Protein AF-A0A7W0FWS5-F1 (afdb_monomer_lite)

pLDDT: mean 88.61, std 10.92, range [36.41, 97.31]

Structure (mmCIF, N/CA/C/O backbone):
data_AF-A0A7W0FWS5-F1
#
_entry.id   AF-A0A7W0FWS5-F1
#
loop_
_atom_site.group_PDB
_atom_site.id
_atom_site.type_symbol
_atom_site.label_atom_id
_atom_site.label_alt_id
_atom_site.label_comp_id
_atom_site.label_asym_id
_atom_site.label_entity_id
_atom_site.label_seq_id
_atom_site.pdbx_PDB_ins_code
_atom_site.Cartn_x
_atom_site.Cartn_y
_atom_site.Cartn_z
_atom_site.occupancy
_atom_site.B_iso_or_equiv
_atom_site.auth_seq_id
_atom_site.auth_comp_id
_atom_site.auth_asym_id
_atom_site.auth_atom_id
_atom_site.pdbx_PDB_model_num
ATOM 1 N N . MET A 1 1 ? -17.182 24.537 13.113 1.00 39.44 1 MET A N 1
ATOM 2 C CA . MET A 1 1 ? -18.356 23.720 13.500 1.00 39.44 1 MET A CA 1
ATOM 3 C C . MET A 1 1 ? -19.306 23.384 12.331 1.00 39.44 1 MET A C 1
ATOM 5 O O . MET A 1 1 ? -20.290 22.708 12.570 1.00 39.44 1 MET A O 1
ATOM 9 N N . PHE A 1 2 ? -19.010 23.750 11.068 1.00 36.41 2 PHE A N 1
ATOM 10 C CA . PHE A 1 2 ? -19.892 23.496 9.904 1.00 36.41 2 PHE A CA 1
ATOM 11 C C . PHE A 1 2 ? -19.465 22.334 8.977 1.00 36.41 2 PHE A C 1
ATOM 13 O O . PHE A 1 2 ? -20.174 22.027 8.029 1.00 36.41 2 PHE A O 1
ATOM 20 N N . ILE A 1 3 ? -18.330 21.668 9.233 1.00 46.28 3 ILE A N 1
ATOM 21 C CA . ILE A 1 3 ? -17.793 20.617 8.340 1.00 46.28 3 ILE A CA 1
ATOM 22 C C . ILE A 1 3 ? -18.363 19.219 8.669 1.00 46.28 3 ILE A C 1
ATOM 24 O O . ILE A 1 3 ? -18.458 18.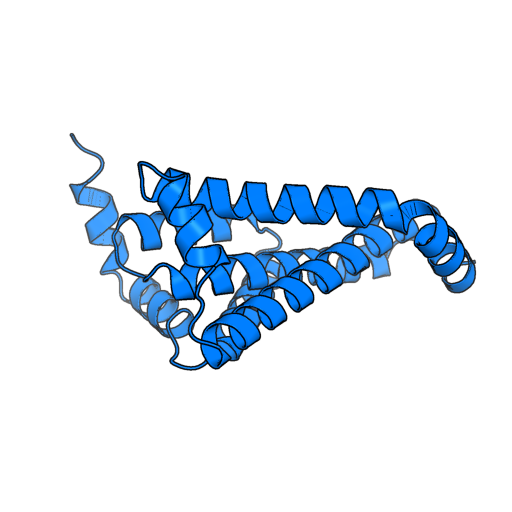373 7.786 1.00 46.28 3 ILE A O 1
ATOM 28 N N . ASN A 1 4 ? -18.832 18.984 9.902 1.00 48.34 4 ASN A N 1
ATOM 29 C CA . ASN A 1 4 ? -19.299 17.655 10.327 1.00 48.34 4 ASN A CA 1
ATOM 30 C C . ASN A 1 4 ? -20.710 17.277 9.844 1.00 48.34 4 ASN A C 1
ATOM 32 O O . ASN A 1 4 ? -21.002 16.090 9.762 1.00 48.34 4 ASN A O 1
ATOM 36 N N . SER A 1 5 ? -21.594 18.230 9.521 1.00 48.53 5 SER A N 1
ATOM 37 C CA . SER A 1 5 ? -22.962 17.890 9.090 1.00 48.53 5 SER A CA 1
ATOM 38 C C . SER A 1 5 ? -23.068 17.556 7.600 1.00 48.53 5 SER A C 1
ATOM 40 O O . SER A 1 5 ? -23.954 16.800 7.217 1.00 48.53 5 SER A O 1
ATOM 42 N N . GLN A 1 6 ? -22.164 18.077 6.761 1.00 48.19 6 GLN A N 1
ATOM 43 C CA . GLN A 1 6 ? -22.193 17.818 5.318 1.00 48.19 6 GLN A CA 1
ATOM 44 C C . GLN A 1 6 ? -21.380 16.583 4.901 1.00 48.19 6 GLN A C 1
ATOM 46 O O . GLN A 1 6 ? -21.781 15.908 3.959 1.00 48.19 6 GLN A O 1
ATOM 51 N N . SER A 1 7 ? -20.291 16.225 5.599 1.00 54.09 7 SER A N 1
ATOM 52 C CA . SER A 1 7 ? -19.500 15.037 5.222 1.00 54.09 7 SER A CA 1
ATOM 53 C C . SER A 1 7 ? -20.212 13.716 5.545 1.00 54.09 7 SER A C 1
ATOM 55 O O . SER A 1 7 ? -20.167 12.796 4.730 1.00 54.09 7 SER A O 1
ATOM 57 N N . GLY A 1 8 ? -20.955 13.660 6.658 1.00 60.44 8 GLY A N 1
ATOM 58 C CA . GLY A 1 8 ? -21.769 12.498 7.033 1.00 60.44 8 GLY A CA 1
ATOM 59 C C . GLY A 1 8 ? -22.943 12.238 6.084 1.00 60.44 8 GLY A C 1
ATOM 60 O O . GLY A 1 8 ? -23.326 11.091 5.868 1.00 60.44 8 GLY A O 1
ATOM 61 N N . ALA A 1 9 ? -23.495 13.283 5.460 1.00 66.62 9 ALA A N 1
ATOM 62 C CA . ALA A 1 9 ? -24.551 13.134 4.457 1.00 66.62 9 ALA A CA 1
ATOM 63 C C . ALA A 1 9 ? -24.039 12.437 3.182 1.00 66.62 9 ALA A C 1
ATOM 65 O O . ALA A 1 9 ? -24.759 11.640 2.587 1.00 66.62 9 ALA A O 1
ATOM 66 N N . VAL A 1 10 ? -22.779 12.681 2.805 1.00 73.56 10 VAL A N 1
ATOM 67 C CA . VAL A 1 10 ? -22.149 12.104 1.606 1.00 73.56 10 VAL A CA 1
ATOM 68 C C . VAL A 1 10 ? -21.907 10.600 1.759 1.00 73.56 10 VAL A C 1
ATOM 70 O O . VAL A 1 10 ? -22.098 9.858 0.801 1.00 73.56 10 VAL A O 1
ATOM 73 N N . VAL A 1 11 ? -21.555 10.120 2.958 1.00 77.50 11 VAL A N 1
ATOM 74 C CA . VAL A 1 11 ? -21.379 8.674 3.224 1.00 77.50 11 VAL A CA 1
ATOM 75 C C . VAL A 1 11 ? -22.671 7.881 3.024 1.00 77.50 11 VAL A C 1
ATOM 77 O O . VAL A 1 11 ? -22.627 6.701 2.685 1.00 77.50 11 VAL A O 1
ATOM 80 N N . ASN A 1 12 ? -23.822 8.532 3.181 1.00 80.62 12 ASN A N 1
ATOM 81 C CA . ASN A 1 12 ? -25.125 7.901 3.009 1.00 80.62 12 ASN A CA 1
ATOM 82 C C . ASN A 1 12 ? -25.617 7.878 1.554 1.00 80.62 12 ASN A C 1
ATOM 84 O O . ASN A 1 12 ? -26.685 7.327 1.293 1.00 80.62 12 ASN A O 1
ATOM 88 N N . LEU A 1 13 ? -24.868 8.451 0.606 1.00 86.00 13 LEU A N 1
ATOM 89 C CA . LEU A 1 13 ? -25.225 8.376 -0.808 1.00 86.00 13 LEU A CA 1
ATOM 90 C C . LEU A 1 13 ? -25.107 6.927 -1.319 1.00 86.00 13 LEU A C 1
ATOM 92 O O . LEU A 1 13 ? -24.121 6.255 -0.992 1.00 86.00 13 LEU A O 1
ATOM 96 N N . PRO A 1 14 ? -26.056 6.437 -2.142 1.00 87.31 14 PRO A N 1
ATOM 97 C CA . PRO A 1 14 ? -26.050 5.056 -2.635 1.00 87.31 14 PRO A CA 1
ATOM 98 C C . PRO A 1 14 ? -24.750 4.657 -3.344 1.00 87.31 14 PRO A C 1
ATOM 100 O O . PRO A 1 14 ? -24.264 3.534 -3.187 1.00 87.31 14 PRO A O 1
ATOM 103 N N . GLU A 1 15 ? -24.153 5.576 -4.101 1.00 87.12 15 GLU A N 1
ATOM 104 C CA . GLU A 1 15 ? -22.902 5.359 -4.829 1.00 87.12 15 GLU A CA 1
ATOM 105 C C . GLU A 1 15 ? -21.722 5.198 -3.866 1.00 87.12 15 GLU A C 1
ATOM 107 O O . GLU A 1 15 ? -20.871 4.326 -4.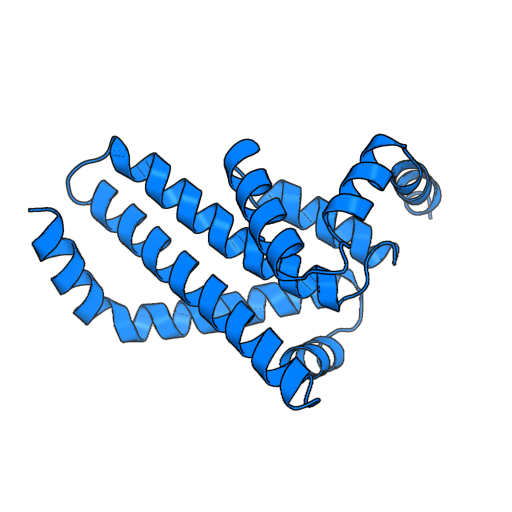053 1.00 87.12 15 GLU A O 1
ATOM 112 N N . VAL A 1 16 ? -21.694 6.004 -2.800 1.00 84.38 16 VAL A N 1
ATOM 113 C CA . VAL A 1 16 ? -20.645 5.950 -1.776 1.00 84.38 16 VAL A CA 1
ATOM 114 C C . VAL A 1 16 ? -20.779 4.681 -0.944 1.00 84.38 16 VAL A C 1
ATOM 116 O O . VAL A 1 16 ? -19.776 4.018 -0.694 1.00 84.38 16 VAL A O 1
ATOM 119 N N . GLN A 1 17 ? -21.999 4.273 -0.590 1.00 87.50 17 GLN A N 1
ATOM 120 C CA . GLN A 1 17 ? -22.227 2.991 0.078 1.00 87.50 17 GLN A CA 1
ATOM 121 C C . GLN A 1 17 ? -21.829 1.805 -0.801 1.00 87.50 17 GLN A C 1
ATOM 123 O O . GLN A 1 17 ? -21.175 0.882 -0.319 1.00 87.50 17 GLN A O 1
ATOM 128 N N . SER A 1 18 ? -22.151 1.845 -2.096 1.00 88.12 18 SER A N 1
ATOM 129 C CA . SER A 1 18 ? -21.723 0.818 -3.056 1.00 88.12 18 SER A CA 1
ATOM 130 C C . SER A 1 18 ? -20.202 0.714 -3.115 1.00 88.12 18 SER A C 1
ATOM 132 O O . SER A 1 18 ? -19.645 -0.382 -3.052 1.00 88.12 18 SER A O 1
ATOM 134 N N . PHE A 1 19 ? -19.523 1.858 -3.151 1.00 87.00 19 PHE A N 1
ATOM 135 C CA . PHE A 1 19 ? -18.070 1.913 -3.109 1.00 87.00 19 PHE A CA 1
ATOM 136 C C . PHE A 1 19 ? -17.497 1.373 -1.788 1.00 87.00 19 PHE A C 1
ATOM 138 O O . PHE A 1 19 ? -16.563 0.573 -1.815 1.00 87.00 19 PHE A O 1
ATOM 145 N N . ILE A 1 20 ? -18.077 1.736 -0.638 1.00 87.94 20 ILE A N 1
ATOM 146 C CA . ILE A 1 20 ? -17.683 1.192 0.672 1.00 87.94 20 ILE A CA 1
ATOM 147 C C . ILE A 1 20 ? -17.828 -0.330 0.673 1.00 87.94 20 ILE A C 1
ATOM 149 O O . ILE A 1 20 ? -16.869 -1.012 1.019 1.00 87.94 20 ILE A O 1
ATOM 153 N N . MET A 1 21 ? -18.960 -0.872 0.213 1.00 87.88 21 MET A N 1
ATOM 154 C CA . MET A 1 21 ? -19.184 -2.321 0.144 1.00 87.88 21 MET A CA 1
ATOM 155 C C . MET A 1 21 ? -18.136 -3.037 -0.718 1.00 87.88 21 MET A C 1
ATOM 157 O O . MET A 1 21 ? -17.678 -4.118 -0.348 1.00 87.88 21 MET A O 1
ATOM 161 N N . MET A 1 22 ? -17.715 -2.430 -1.834 1.00 87.94 22 MET A N 1
ATOM 162 C CA . MET A 1 22 ? -16.627 -2.960 -2.668 1.00 87.94 22 MET A CA 1
ATOM 163 C C . MET A 1 22 ? -15.262 -2.921 -1.965 1.00 87.94 22 MET A C 1
ATOM 165 O O . MET A 1 22 ? -14.414 -3.773 -2.226 1.00 87.94 22 MET A O 1
ATOM 169 N N . LEU A 1 23 ? -15.029 -1.949 -1.079 1.00 86.88 23 LEU A N 1
ATOM 170 C CA . LEU A 1 23 ? -13.777 -1.817 -0.330 1.00 86.88 23 LEU A CA 1
ATOM 171 C C . LEU A 1 23 ? -13.747 -2.623 0.975 1.00 86.88 23 LEU A C 1
ATOM 173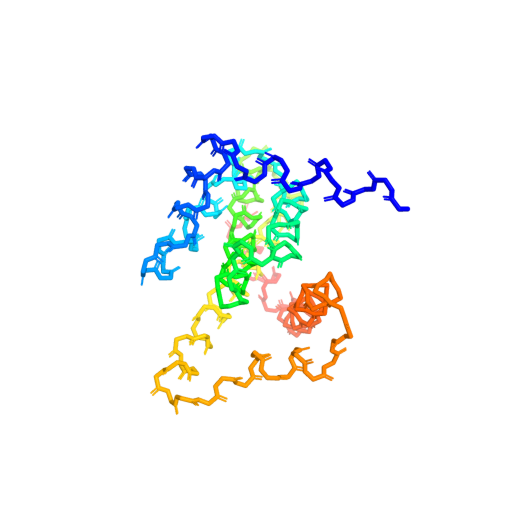 O O . LEU A 1 23 ? -12.667 -2.989 1.432 1.00 86.88 23 LEU A O 1
ATOM 177 N N . THR A 1 24 ? -14.894 -2.926 1.576 1.00 86.19 24 THR A N 1
ATOM 178 C CA . THR A 1 24 ? -14.999 -3.656 2.851 1.00 86.19 24 THR A CA 1
ATOM 179 C C . THR A 1 24 ? -15.458 -5.097 2.661 1.00 86.19 24 THR A C 1
ATOM 181 O O . THR A 1 24 ? -16.148 -5.659 3.512 1.00 86.19 24 THR A O 1
ATOM 184 N N . THR A 1 25 ? -15.125 -5.703 1.523 1.00 82.12 25 THR A N 1
ATOM 185 C CA . THR A 1 25 ? -15.421 -7.120 1.292 1.00 82.12 25 THR A CA 1
ATOM 186 C C . THR A 1 25 ? -14.679 -7.981 2.311 1.00 82.12 25 THR A C 1
ATOM 188 O O . THR A 1 25 ? -13.562 -7.655 2.703 1.00 82.12 25 THR A O 1
ATOM 191 N N . ALA A 1 26 ? -15.246 -9.127 2.693 1.00 77.69 26 ALA A N 1
ATOM 192 C CA . ALA A 1 26 ? -14.601 -10.047 3.636 1.00 77.69 26 ALA A CA 1
ATOM 193 C C . ALA A 1 26 ? -13.249 -10.609 3.140 1.00 77.69 26 ALA A C 1
ATOM 195 O O . ALA A 1 26 ? -12.550 -11.280 3.894 1.00 77.69 26 ALA A O 1
ATOM 196 N N . ASN A 1 27 ? -12.884 -10.363 1.877 1.00 89.81 27 ASN A N 1
ATOM 197 C CA . ASN A 1 27 ? -11.644 -10.813 1.269 1.00 89.81 27 ASN A CA 1
ATOM 198 C C . ASN A 1 27 ? -10.659 -9.635 1.096 1.00 89.81 27 ASN A C 1
ATOM 200 O O . ASN A 1 27 ? -10.829 -8.836 0.171 1.00 89.81 27 ASN A O 1
ATOM 204 N N . PRO A 1 28 ? -9.579 -9.558 1.898 1.00 91.44 28 PRO A N 1
ATOM 205 C CA . PRO A 1 28 ? -8.583 -8.493 1.778 1.00 91.44 28 PRO A CA 1
ATOM 206 C C . PRO A 1 28 ? -7.907 -8.429 0.400 1.00 91.44 28 PRO A C 1
ATOM 208 O O . PRO A 1 28 ? -7.559 -7.342 -0.056 1.00 91.44 28 PRO A O 1
ATOM 211 N N . LEU A 1 29 ? -7.753 -9.557 -0.313 1.00 94.81 29 LEU A N 1
ATOM 212 C CA . LEU A 1 29 ? -7.217 -9.530 -1.683 1.00 94.81 29 LEU A CA 1
ATOM 213 C C . LEU A 1 29 ? -8.144 -8.779 -2.633 1.00 94.81 29 LEU A C 1
ATOM 215 O O . LEU A 1 29 ? -7.674 -8.046 -3.501 1.00 94.81 29 LEU A O 1
ATOM 219 N N . LEU A 1 30 ? -9.456 -8.952 -2.474 1.00 93.62 30 LEU A N 1
ATOM 220 C CA . LEU A 1 30 ? -10.420 -8.284 -3.334 1.00 93.62 30 LEU A CA 1
ATOM 221 C C . LEU A 1 30 ? -10.377 -6.772 -3.107 1.00 93.62 30 LEU A C 1
ATOM 223 O O . LEU A 1 30 ? -10.302 -6.031 -4.083 1.00 93.62 30 LEU A O 1
ATOM 227 N N . THR A 1 31 ? -10.314 -6.313 -1.855 1.00 93.88 31 THR A N 1
ATOM 228 C CA . THR A 1 31 ? -10.101 -4.892 -1.533 1.00 93.88 31 THR A CA 1
ATOM 229 C C . THR A 1 31 ? -8.799 -4.362 -2.143 1.00 93.88 31 THR A C 1
ATOM 231 O O . THR A 1 31 ? -8.799 -3.312 -2.790 1.00 93.88 31 THR A O 1
ATOM 234 N N . PHE A 1 32 ? -7.700 -5.106 -1.987 1.00 96.50 32 PHE A N 1
ATOM 235 C CA . PHE A 1 32 ? -6.378 -4.748 -2.505 1.00 96.50 32 PHE A CA 1
ATOM 236 C C . PHE A 1 32 ? -6.381 -4.545 -4.028 1.00 96.50 32 PHE A C 1
ATOM 238 O O . PHE A 1 32 ? -5.964 -3.493 -4.519 1.00 96.50 32 PHE A O 1
ATOM 245 N N . PHE A 1 33 ? -6.897 -5.520 -4.784 1.00 96.06 33 PHE A N 1
ATOM 246 C CA . PHE A 1 33 ? -6.946 -5.439 -6.245 1.00 96.06 33 PHE A CA 1
ATOM 247 C C . PHE A 1 33 ? -7.992 -4.449 -6.754 1.00 96.06 33 PHE A C 1
ATOM 249 O O . PHE A 1 33 ? -7.735 -3.755 -7.738 1.00 96.06 33 PHE A O 1
ATOM 256 N N . THR A 1 34 ? -9.137 -4.335 -6.075 1.00 94.31 34 THR A N 1
ATOM 257 C CA . THR A 1 34 ? -10.173 -3.350 -6.415 1.00 94.31 34 THR A CA 1
ATOM 258 C C . THR A 1 34 ? -9.580 -1.954 -6.392 1.00 94.31 34 THR A C 1
ATOM 260 O O . THR A 1 34 ? -9.706 -1.202 -7.358 1.00 94.31 34 THR A O 1
ATOM 263 N N . LEU A 1 35 ? -8.860 -1.611 -5.328 1.00 94.44 35 LEU A N 1
ATOM 264 C CA . LEU A 1 35 ? -8.308 -0.275 -5.224 1.00 94.44 35 LEU A CA 1
ATOM 265 C C . LEU A 1 35 ? -7.128 -0.028 -6.166 1.00 94.44 35 LEU A C 1
ATOM 267 O O . LEU A 1 35 ? -7.017 1.071 -6.711 1.00 94.44 35 LEU A O 1
ATOM 271 N N . ALA A 1 36 ? -6.292 -1.038 -6.416 1.00 96.44 36 ALA A N 1
ATOM 272 C CA . ALA A 1 36 ? -5.267 -0.946 -7.451 1.00 96.44 36 ALA A CA 1
ATOM 273 C C . ALA A 1 36 ? -5.893 -0.619 -8.820 1.00 96.44 36 ALA A C 1
ATOM 275 O O . ALA A 1 36 ? -5.423 0.288 -9.513 1.00 96.44 36 ALA A O 1
ATOM 276 N N . ALA A 1 37 ? -6.998 -1.287 -9.170 1.00 95.62 37 ALA A N 1
ATOM 277 C CA . ALA A 1 37 ? -7.744 -1.021 -10.395 1.00 95.62 37 ALA A CA 1
ATOM 278 C C . ALA A 1 37 ? -8.337 0.396 -10.415 1.00 95.62 37 ALA A C 1
ATOM 280 O O . ALA A 1 37 ? -8.179 1.099 -11.410 1.00 95.62 37 ALA A O 1
ATOM 281 N N . PHE A 1 38 ? -8.942 0.864 -9.319 1.00 94.56 38 PHE A N 1
ATOM 282 C CA . PHE A 1 38 ? -9.449 2.239 -9.233 1.00 94.56 38 PHE A CA 1
ATOM 283 C C . PHE A 1 38 ? -8.351 3.282 -9.426 1.00 94.56 38 PHE A C 1
ATOM 285 O O . PHE A 1 38 ? -8.562 4.249 -10.153 1.00 94.56 38 PHE A O 1
ATOM 292 N N . VAL A 1 39 ? -7.173 3.090 -8.828 1.00 96.00 39 VAL A N 1
ATOM 293 C CA . VAL A 1 39 ? -6.047 4.013 -9.026 1.00 96.00 39 VAL A CA 1
ATOM 294 C C . VAL A 1 39 ? -5.636 4.057 -10.494 1.00 96.00 39 VAL A C 1
ATOM 296 O O . VAL A 1 39 ? -5.423 5.153 -11.007 1.00 96.00 39 VAL A O 1
ATOM 299 N N . VAL A 1 40 ? -5.569 2.908 -11.177 1.00 96.06 40 VAL A N 1
ATOM 300 C CA . VAL A 1 40 ? -5.302 2.843 -12.625 1.00 96.06 40 VAL A CA 1
ATOM 301 C C . VAL A 1 40 ? -6.401 3.545 -13.427 1.00 96.06 40 VAL A C 1
ATOM 303 O O . VAL A 1 40 ? -6.092 4.345 -14.296 1.00 96.06 40 VAL A O 1
ATOM 306 N N . LEU A 1 41 ? -7.678 3.321 -13.123 1.00 94.31 41 LEU A N 1
ATOM 307 C CA . LEU A 1 41 ? -8.790 3.940 -13.855 1.00 94.31 41 LEU A CA 1
ATOM 308 C C . LEU A 1 41 ? -8.847 5.461 -13.667 1.00 94.31 41 LEU A C 1
ATOM 310 O O . LEU A 1 41 ? -9.000 6.205 -14.632 1.00 94.31 41 LEU A O 1
ATOM 314 N N . VAL A 1 42 ? -8.689 5.926 -12.428 1.00 92.69 42 VAL A N 1
ATOM 315 C CA . VAL A 1 42 ? -8.668 7.354 -12.071 1.00 92.69 42 VAL A CA 1
ATOM 316 C C . VAL A 1 42 ? -7.354 8.012 -12.498 1.00 92.69 42 VAL A C 1
ATOM 318 O O . VAL A 1 42 ? -7.256 9.236 -12.553 1.00 92.69 42 VAL A O 1
ATOM 321 N N . GLN A 1 43 ? -6.327 7.214 -12.799 1.00 91.75 43 GLN A N 1
ATOM 322 C CA . GLN A 1 43 ? -4.987 7.682 -13.129 1.00 91.75 43 GLN A CA 1
ATOM 323 C C . GLN A 1 43 ? -4.416 8.620 -12.051 1.00 91.75 43 GLN A C 1
ATOM 325 O O . GLN A 1 43 ? -3.613 9.503 -12.351 1.00 91.75 43 GLN A O 1
ATOM 330 N N . SER A 1 44 ? -4.802 8.444 -10.784 1.00 90.81 44 SER A N 1
ATOM 331 C CA . SER A 1 44 ? -4.287 9.223 -9.655 1.00 90.81 44 SER A CA 1
ATOM 332 C C . SER A 1 44 ? -4.541 8.520 -8.323 1.00 90.81 44 SER A C 1
ATOM 334 O O . SER A 1 44 ? -5.637 8.033 -8.065 1.00 90.81 44 SER A O 1
ATOM 336 N N . ALA A 1 45 ? -3.532 8.501 -7.450 1.00 90.44 45 ALA A N 1
ATOM 337 C CA . ALA A 1 45 ? -3.652 7.958 -6.097 1.00 90.44 45 ALA A CA 1
ATOM 338 C C . ALA A 1 45 ? -4.187 8.976 -5.082 1.00 90.44 45 ALA A C 1
ATOM 340 O O . ALA A 1 45 ? -4.827 8.590 -4.110 1.00 90.44 45 ALA A O 1
ATOM 341 N N . ILE A 1 46 ? -3.945 10.273 -5.299 1.00 90.56 46 ILE A N 1
ATOM 342 C CA . ILE A 1 46 ? -4.276 11.325 -4.327 1.00 90.56 46 ILE A CA 1
ATOM 343 C C . ILE A 1 46 ? -5.789 11.397 -4.044 1.00 90.56 46 ILE A C 1
ATOM 345 O O . ILE A 1 46 ? -6.162 11.390 -2.871 1.00 90.56 46 ILE A O 1
ATOM 349 N N . PRO A 1 47 ? -6.685 11.402 -5.054 1.00 90.06 47 PRO A N 1
ATOM 350 C CA . PRO A 1 47 ? -8.124 11.378 -4.801 1.00 90.06 47 PRO A CA 1
ATOM 351 C C . PRO A 1 47 ? -8.556 10.136 -4.018 1.00 90.06 47 PRO A C 1
ATOM 353 O O . PRO A 1 47 ? -9.330 10.248 -3.072 1.00 90.06 47 PRO A O 1
ATOM 356 N N . MET A 1 48 ? -8.000 8.967 -4.357 1.00 90.38 48 MET A N 1
ATOM 357 C CA . MET A 1 48 ? -8.308 7.714 -3.663 1.00 90.38 48 MET A CA 1
ATOM 358 C C . MET A 1 48 ? -7.877 7.755 -2.195 1.00 90.38 48 MET A C 1
ATOM 360 O O . MET A 1 48 ? -8.632 7.321 -1.326 1.00 90.38 48 MET A O 1
ATOM 364 N N . LEU A 1 49 ? -6.709 8.339 -1.904 1.00 91.00 49 LEU A N 1
ATOM 365 C CA . LEU A 1 49 ? -6.243 8.565 -0.535 1.00 91.00 49 LEU A CA 1
ATOM 366 C C . LEU A 1 49 ? -7.186 9.491 0.235 1.00 91.00 49 LEU A C 1
ATOM 368 O O . LEU A 1 49 ? -7.564 9.165 1.356 1.00 91.00 49 LEU A O 1
ATOM 372 N N . PHE A 1 50 ? -7.608 10.614 -0.352 1.00 89.12 50 PHE A N 1
ATOM 373 C CA . PHE A 1 50 ? -8.533 11.530 0.320 1.00 89.12 50 PHE A CA 1
ATOM 374 C C . PHE A 1 50 ? -9.893 10.896 0.595 1.00 89.12 50 PHE A C 1
ATOM 376 O O . PHE A 1 50 ? -10.438 11.092 1.683 1.00 89.12 50 PHE A O 1
ATOM 383 N N . ILE A 1 51 ? -10.434 10.124 -0.349 1.00 88.12 51 ILE A N 1
ATOM 384 C CA . ILE A 1 51 ? -11.679 9.377 -0.137 1.00 88.12 51 ILE A CA 1
ATOM 385 C C . ILE A 1 51 ? -11.497 8.409 1.034 1.00 88.12 51 ILE A C 1
ATOM 387 O O . ILE A 1 51 ? -12.277 8.440 1.982 1.00 88.12 51 ILE A O 1
ATOM 391 N N . ALA A 1 52 ? -10.429 7.612 1.025 1.00 89.38 52 ALA A N 1
ATOM 392 C CA . ALA A 1 52 ? -10.168 6.630 2.067 1.00 89.38 52 ALA A CA 1
ATOM 393 C C . ALA A 1 52 ? -9.945 7.265 3.456 1.00 89.38 52 ALA A C 1
ATOM 395 O O . ALA A 1 52 ? -10.514 6.797 4.441 1.00 89.38 52 ALA A O 1
ATOM 396 N N . ILE A 1 53 ? -9.207 8.382 3.538 1.00 90.75 53 ILE A N 1
ATOM 397 C CA . ILE A 1 53 ? -9.035 9.167 4.774 1.00 90.75 53 ILE A CA 1
ATOM 398 C C . ILE A 1 53 ? -10.387 9.640 5.307 1.00 90.75 53 ILE A C 1
ATOM 400 O O . ILE A 1 53 ? -10.647 9.518 6.503 1.00 90.75 53 ILE A O 1
ATOM 404 N N . ASN A 1 54 ? -11.249 10.175 4.439 1.00 88.38 54 ASN A N 1
ATOM 405 C CA . ASN A 1 54 ? -12.565 10.661 4.846 1.00 88.38 54 ASN A CA 1
ATOM 406 C C . ASN A 1 54 ? -13.472 9.526 5.330 1.00 88.38 54 ASN A C 1
ATOM 408 O O . ASN A 1 54 ? -14.138 9.688 6.351 1.00 88.38 54 ASN A O 1
ATOM 412 N N . LEU A 1 55 ? -13.482 8.384 4.638 1.00 89.94 55 LEU A N 1
ATOM 413 C CA . LEU A 1 55 ? -14.252 7.208 5.049 1.00 89.94 55 LEU A CA 1
ATOM 414 C C . LEU A 1 55 ? -13.771 6.671 6.403 1.00 89.94 55 LEU A C 1
ATOM 416 O O . LEU A 1 55 ? -14.586 6.382 7.277 1.00 89.94 55 LEU A O 1
ATOM 420 N N . PHE A 1 56 ? -12.455 6.601 6.609 1.00 91.19 56 PHE A N 1
ATOM 421 C CA . PHE A 1 56 ? -11.875 6.170 7.878 1.00 91.19 56 PHE A CA 1
ATOM 422 C C . PHE A 1 56 ? -12.167 7.161 9.015 1.00 91.19 56 PHE A C 1
ATOM 424 O O . PHE A 1 56 ? -12.575 6.759 10.103 1.00 91.19 56 PHE A O 1
ATOM 431 N N . ALA A 1 57 ? -12.032 8.467 8.766 1.00 89.19 57 ALA A N 1
ATOM 432 C CA . ALA A 1 57 ? -12.318 9.508 9.756 1.00 89.19 57 ALA A CA 1
ATOM 433 C C . ALA A 1 57 ? -13.790 9.527 10.199 1.00 89.19 57 ALA A C 1
ATOM 435 O O . ALA A 1 57 ? -14.083 9.872 11.343 1.00 89.19 57 ALA A O 1
ATOM 436 N N . GLN A 1 58 ? -14.699 9.124 9.312 1.00 88.06 58 GLN A N 1
ATOM 437 C CA . GLN A 1 58 ? -16.125 8.964 9.599 1.00 88.06 58 GLN A CA 1
ATOM 438 C C . GLN A 1 58 ? -16.478 7.587 10.176 1.00 88.06 58 GLN A C 1
ATOM 440 O O . GLN A 1 58 ? -17.653 7.301 10.377 1.00 88.06 58 GLN A O 1
ATOM 445 N N . GLN A 1 59 ? -15.479 6.739 10.446 1.00 88.31 59 GLN A N 1
ATOM 446 C CA . GLN A 1 59 ? -15.651 5.372 10.950 1.00 88.31 59 GLN A CA 1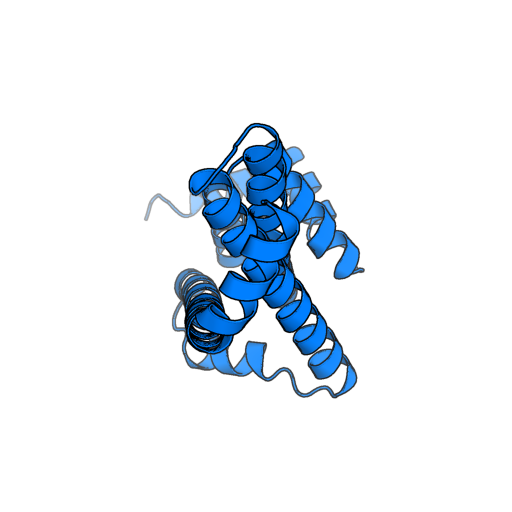
ATOM 447 C C . GLN A 1 59 ? -16.471 4.471 10.007 1.00 88.31 59 GLN A C 1
ATOM 449 O O . GLN A 1 59 ? -16.964 3.425 10.419 1.00 88.31 59 GLN A O 1
ATOM 454 N N . ALA A 1 60 ? -16.594 4.851 8.730 1.00 88.88 60 ALA A N 1
ATOM 455 C CA . ALA A 1 60 ? -17.304 4.074 7.716 1.00 88.88 60 ALA A CA 1
ATOM 456 C C . ALA A 1 60 ? -16.516 2.827 7.289 1.00 88.88 60 ALA A C 1
ATOM 458 O O . ALA A 1 60 ? -17.098 1.850 6.826 1.00 88.88 60 ALA A O 1
ATOM 459 N N . ILE A 1 61 ? -15.190 2.857 7.456 1.00 91.00 61 ILE A N 1
ATOM 460 C CA . ILE A 1 61 ? -14.308 1.706 7.262 1.00 91.00 61 ILE A CA 1
ATOM 461 C C . ILE A 1 61 ? -13.412 1.523 8.496 1.00 91.00 61 ILE A C 1
ATOM 463 O O . ILE A 1 61 ? -12.879 2.511 9.006 1.00 91.00 61 ILE A O 1
ATOM 467 N N . PRO A 1 62 ? -13.215 0.291 8.995 1.00 91.81 62 PRO A N 1
ATOM 468 C CA . PRO A 1 62 ? -12.229 0.014 10.031 1.00 91.81 62 PRO A CA 1
ATOM 469 C C . PRO A 1 62 ? -10.793 0.113 9.491 1.00 91.81 62 PRO A C 1
ATOM 471 O O . PRO A 1 62 ? -10.539 0.092 8.281 1.00 91.81 62 PRO A O 1
ATOM 474 N N . PHE A 1 63 ? -9.835 0.226 10.411 1.00 93.25 63 PHE A N 1
ATOM 475 C CA . PHE A 1 63 ? -8.439 0.511 10.075 1.00 93.25 63 PHE A CA 1
ATOM 476 C C . PHE A 1 63 ? -7.769 -0.618 9.279 1.00 93.25 63 PHE A C 1
ATOM 478 O O . PHE A 1 63 ? -6.895 -0.368 8.456 1.00 93.25 63 PHE A O 1
ATOM 485 N N . GLU A 1 64 ? -8.208 -1.858 9.459 1.00 93.00 64 GLU A N 1
ATOM 486 C CA . GLU A 1 64 ? -7.721 -3.020 8.722 1.00 93.00 64 GLU A CA 1
ATOM 487 C C . GLU A 1 64 ? -7.962 -2.875 7.222 1.00 93.00 64 GLU A C 1
ATOM 489 O O . GLU A 1 64 ? -7.027 -3.037 6.440 1.00 93.00 64 GLU A O 1
ATOM 494 N N . TYR A 1 65 ? -9.176 -2.491 6.813 1.00 93.81 65 TYR A N 1
ATOM 495 C CA . TYR A 1 65 ? -9.437 -2.205 5.402 1.00 93.81 65 TYR A CA 1
ATOM 496 C C . TYR A 1 65 ? -8.647 -0.988 4.940 1.00 93.81 65 TYR A C 1
ATOM 498 O O . TYR A 1 65 ? -8.144 -0.998 3.824 1.00 93.81 65 TYR A O 1
ATOM 506 N N . MET A 1 66 ? -8.458 0.018 5.799 1.00 95.12 66 MET A N 1
ATOM 507 C CA . MET A 1 66 ? -7.635 1.181 5.467 1.00 95.12 66 MET A CA 1
ATOM 508 C C . MET A 1 66 ? -6.177 0.808 5.155 1.00 95.12 66 MET A C 1
ATOM 510 O O . MET A 1 66 ? -5.598 1.343 4.209 1.00 95.12 66 MET A O 1
ATOM 514 N N . MET A 1 67 ? -5.594 -0.147 5.887 1.00 96.56 67 MET A N 1
ATOM 515 C CA . MET A 1 67 ? -4.257 -0.667 5.589 1.00 96.56 67 MET A CA 1
ATOM 516 C C . MET A 1 67 ? -4.198 -1.315 4.206 1.00 96.56 67 MET A C 1
ATOM 518 O O . MET A 1 67 ? -3.369 -0.943 3.376 1.00 96.56 67 MET A O 1
ATOM 522 N N . ILE A 1 68 ? -5.128 -2.230 3.933 1.00 96.88 68 ILE A N 1
ATOM 523 C CA . ILE A 1 68 ? -5.213 -2.947 2.655 1.00 96.88 68 ILE A CA 1
ATOM 524 C C . ILE A 1 68 ? -5.458 -1.997 1.484 1.00 96.88 68 ILE A C 1
ATOM 526 O O . ILE A 1 68 ? -4.876 -2.166 0.411 1.00 96.88 68 ILE A O 1
ATOM 530 N N . ILE A 1 69 ? -6.281 -0.975 1.706 1.00 95.81 69 ILE A N 1
ATOM 531 C CA . ILE A 1 69 ? -6.522 0.109 0.764 1.00 95.81 69 ILE A CA 1
ATOM 532 C C . ILE A 1 69 ? -5.186 0.791 0.424 1.00 95.81 69 ILE A C 1
ATOM 534 O O . ILE A 1 69 ? -4.786 0.855 -0.738 1.00 95.81 69 ILE A O 1
ATOM 538 N N . ILE A 1 70 ? -4.422 1.244 1.416 1.00 95.88 70 ILE A N 1
ATOM 539 C CA . ILE A 1 70 ? -3.144 1.912 1.135 1.00 95.88 70 ILE A CA 1
ATOM 540 C C . ILE A 1 70 ? -2.183 0.983 0.379 1.00 95.88 70 ILE A C 1
ATOM 542 O O . ILE A 1 70 ? -1.564 1.411 -0.596 1.00 95.88 70 ILE A O 1
ATOM 546 N N . TYR A 1 71 ? -2.121 -0.302 0.729 1.00 96.69 71 TYR A N 1
ATOM 547 C CA . TYR A 1 71 ? -1.295 -1.270 -0.003 1.00 96.69 71 TYR A CA 1
ATOM 548 C C . TYR A 1 71 ? -1.740 -1.416 -1.468 1.00 96.69 71 TYR A C 1
ATOM 550 O O . TYR A 1 71 ? -0.901 -1.422 -2.372 1.00 96.69 71 TYR A O 1
ATOM 558 N N . GLY A 1 72 ? -3.052 -1.462 -1.720 1.00 96.31 72 GLY A N 1
ATOM 559 C CA . GLY A 1 72 ? -3.622 -1.481 -3.069 1.00 96.31 72 GLY A CA 1
ATOM 560 C C . GLY A 1 72 ? -3.294 -0.218 -3.871 1.00 96.31 72 GLY A C 1
ATOM 561 O O . GLY A 1 72 ? -3.027 -0.298 -5.070 1.00 96.31 72 GLY A O 1
ATOM 562 N N . ILE A 1 73 ? -3.217 0.946 -3.217 1.00 95.75 73 ILE A N 1
ATOM 563 C CA . ILE A 1 73 ? -2.806 2.207 -3.855 1.00 95.75 73 ILE A CA 1
ATOM 564 C C . ILE A 1 73 ? -1.358 2.141 -4.351 1.00 95.75 73 ILE A C 1
ATOM 566 O O . ILE A 1 73 ? -1.078 2.607 -5.460 1.00 95.75 73 ILE A O 1
ATOM 570 N N . HIS A 1 74 ? -0.446 1.533 -3.586 1.00 95.44 74 HIS A N 1
ATOM 571 C CA . HIS A 1 74 ? 0.936 1.326 -4.035 1.00 95.44 74 HIS A CA 1
ATOM 572 C C . HIS A 1 74 ? 1.002 0.427 -5.271 1.00 95.44 74 HIS A C 1
ATOM 574 O O . HIS A 1 74 ? 1.702 0.769 -6.229 1.00 95.44 74 HIS A O 1
ATOM 580 N N . LEU A 1 75 ? 0.225 -0.663 -5.296 1.00 97.31 75 LEU A N 1
ATOM 581 C CA . LEU A 1 75 ? 0.138 -1.514 -6.482 1.00 97.31 75 LEU A CA 1
ATOM 582 C C . LEU A 1 75 ? -0.421 -0.737 -7.680 1.00 97.31 75 LEU A C 1
ATOM 584 O O . LEU A 1 75 ? 0.174 -0.764 -8.752 1.00 97.31 75 LEU A O 1
ATOM 588 N N . GLY A 1 76 ? -1.514 0.006 -7.497 1.00 96.69 76 GLY A N 1
ATOM 589 C CA . GLY A 1 76 ? -2.115 0.806 -8.563 1.00 96.69 76 GLY A CA 1
ATOM 590 C C . GLY A 1 76 ? -1.160 1.861 -9.129 1.00 96.69 76 GLY A C 1
ATOM 591 O O . GLY A 1 76 ? -1.055 2.015 -10.345 1.00 96.69 76 GLY A O 1
ATOM 592 N N . ASN A 1 77 ? -0.399 2.551 -8.275 1.00 95.19 77 ASN A N 1
ATOM 593 C CA . ASN A 1 77 ? 0.642 3.482 -8.718 1.00 95.19 77 ASN A CA 1
ATOM 594 C C . ASN A 1 77 ? 1.751 2.782 -9.512 1.00 95.19 77 ASN A C 1
ATOM 596 O O . ASN A 1 77 ? 2.203 3.321 -10.524 1.00 95.19 77 ASN A O 1
ATOM 600 N N . ALA A 1 78 ? 2.162 1.585 -9.092 1.00 95.69 78 ALA A N 1
ATOM 601 C CA . ALA A 1 78 ? 3.137 0.786 -9.823 1.00 95.69 78 ALA A CA 1
ATOM 602 C C . ALA A 1 78 ? 2.609 0.364 -11.202 1.00 95.69 78 ALA A C 1
ATOM 604 O O . ALA A 1 78 ? 3.300 0.522 -12.206 1.00 95.69 78 ALA A O 1
ATOM 605 N N . SER A 1 79 ? 1.361 -0.104 -11.271 1.00 96.88 79 SER A N 1
ATOM 606 C CA . SER A 1 79 ? 0.696 -0.470 -12.525 1.00 96.88 79 SER A CA 1
ATOM 607 C C . SER A 1 79 ? 0.574 0.720 -13.475 1.00 96.88 79 SER A C 1
ATOM 609 O O . SER A 1 79 ? 0.842 0.584 -14.666 1.00 96.88 79 SER A O 1
ATOM 611 N N . ARG A 1 80 ? 0.244 1.911 -12.965 1.00 95.75 80 ARG A N 1
ATOM 612 C CA . ARG A 1 80 ? 0.231 3.143 -13.768 1.00 95.75 80 ARG A CA 1
ATOM 613 C C . ARG A 1 80 ? 1.605 3.494 -14.314 1.00 95.75 80 ARG A C 1
ATOM 615 O O . ARG A 1 80 ? 1.724 3.808 -15.495 1.00 95.75 80 ARG A O 1
ATOM 622 N N . ALA A 1 81 ? 2.632 3.436 -13.467 1.00 94.62 81 ALA A N 1
ATOM 623 C CA . ALA A 1 81 ? 4.003 3.688 -13.890 1.00 94.62 81 ALA A CA 1
ATOM 624 C C . ALA A 1 81 ? 4.429 2.708 -14.996 1.00 94.62 81 ALA A C 1
ATOM 626 O O . ALA A 1 81 ? 5.067 3.118 -15.965 1.00 94.62 81 ALA A O 1
ATOM 627 N N . TYR A 1 82 ? 4.007 1.446 -14.895 1.00 95.38 82 TYR A N 1
ATOM 628 C CA . TYR A 1 82 ? 4.243 0.438 -15.920 1.00 95.38 82 TYR A CA 1
ATOM 629 C C . TYR A 1 82 ? 3.543 0.765 -17.239 1.00 95.38 82 TYR A C 1
ATOM 631 O O . TYR A 1 82 ? 4.183 0.772 -18.286 1.00 95.38 82 TYR A O 1
ATOM 639 N N . ILE A 1 83 ? 2.251 1.093 -17.191 1.00 94.94 83 ILE A N 1
ATOM 640 C CA . ILE A 1 83 ? 1.469 1.461 -18.380 1.00 94.94 83 ILE A CA 1
ATOM 641 C C . ILE A 1 83 ? 2.086 2.684 -19.071 1.00 94.94 83 ILE A C 1
ATOM 643 O O . ILE A 1 83 ? 2.272 2.677 -20.286 1.00 94.94 83 ILE A O 1
ATOM 647 N N . PHE A 1 84 ? 2.469 3.713 -18.310 1.00 92.69 84 PHE A N 1
ATOM 648 C CA . PHE A 1 84 ? 3.113 4.901 -18.873 1.00 92.69 84 PHE A CA 1
ATOM 649 C C . PHE A 1 84 ? 4.485 4.615 -19.483 1.00 92.69 84 PHE A C 1
ATOM 651 O O . PHE A 1 84 ? 4.858 5.270 -20.453 1.00 92.69 84 PHE A O 1
ATOM 658 N N . SER A 1 85 ? 5.227 3.631 -18.972 1.00 94.25 85 SER A N 1
ATOM 659 C CA . SER A 1 85 ? 6.545 3.291 -19.515 1.00 94.25 85 SER A CA 1
ATOM 660 C C . SER A 1 85 ? 6.488 2.633 -20.897 1.00 94.25 85 SER A C 1
ATOM 662 O O . SER A 1 85 ? 7.493 2.654 -21.610 1.00 94.25 85 SER A O 1
ATOM 664 N N . MET A 1 86 ? 5.342 2.063 -21.295 1.00 92.06 86 MET A N 1
ATOM 665 C CA . MET A 1 86 ? 5.203 1.326 -22.558 1.00 92.06 86 MET A CA 1
ATOM 666 C C . MET A 1 86 ? 5.484 2.193 -23.789 1.00 92.06 86 MET A C 1
ATOM 668 O O . MET A 1 86 ? 6.022 1.688 -24.769 1.00 92.06 86 MET A O 1
ATOM 672 N N . GLY A 1 87 ? 5.158 3.487 -23.725 1.00 90.12 87 GLY A N 1
ATOM 673 C CA . GLY A 1 87 ? 5.424 4.455 -24.794 1.00 90.12 87 GLY A CA 1
ATOM 674 C C . GLY A 1 87 ? 6.741 5.221 -24.642 1.00 90.12 87 GLY A C 1
ATOM 675 O O . GLY A 1 87 ? 6.960 6.186 -25.368 1.00 90.12 87 GLY A O 1
ATOM 676 N N . LEU A 1 88 ? 7.588 4.855 -23.675 1.00 92.81 88 LEU A N 1
ATOM 677 C CA . LEU A 1 88 ? 8.836 5.555 -23.377 1.00 92.81 88 LEU A CA 1
ATOM 678 C C . LEU A 1 88 ? 10.055 4.726 -23.778 1.00 92.81 88 LEU A C 1
ATOM 680 O O . LEU A 1 88 ? 10.036 3.494 -23.771 1.00 92.81 88 LEU A O 1
ATOM 684 N N . GLU A 1 89 ? 11.160 5.426 -24.023 1.00 90.19 89 GLU A N 1
ATOM 685 C CA . GLU A 1 89 ? 12.468 4.846 -24.321 1.00 90.19 89 GLU A CA 1
ATOM 686 C C . GLU A 1 89 ? 13.566 5.463 -23.442 1.00 90.19 89 GLU A C 1
ATOM 688 O O . GLU A 1 89 ? 13.351 6.439 -22.710 1.00 90.19 89 GLU A O 1
ATOM 693 N N . GLY A 1 90 ? 14.754 4.857 -23.477 1.00 88.25 90 GLY A N 1
ATOM 694 C CA . GLY A 1 90 ? 15.945 5.377 -22.812 1.00 88.25 90 GLY A CA 1
ATOM 695 C C . GLY A 1 90 ? 15.791 5.557 -21.298 1.00 88.25 90 GLY A C 1
ATOM 696 O O . GLY A 1 90 ? 15.239 4.711 -20.592 1.00 88.25 90 GLY A O 1
ATOM 697 N N . VAL A 1 91 ? 16.330 6.663 -20.778 1.00 88.56 91 VAL A N 1
ATOM 698 C CA . VAL A 1 91 ? 16.387 6.952 -19.333 1.00 88.56 91 VAL A CA 1
ATOM 699 C C . VAL A 1 91 ? 14.991 7.093 -18.726 1.00 88.56 91 VAL A C 1
ATOM 701 O O . VAL A 1 91 ? 14.749 6.574 -17.637 1.00 88.56 91 VAL A O 1
ATOM 704 N N . SER A 1 92 ? 14.055 7.718 -19.442 1.00 89.50 92 SER A N 1
ATOM 705 C CA . SER A 1 92 ? 12.680 7.910 -18.972 1.00 89.50 92 SER A CA 1
ATOM 706 C C . SER A 1 92 ? 11.991 6.574 -18.706 1.00 89.50 92 SER A C 1
ATOM 708 O O . SER A 1 92 ? 11.452 6.373 -17.617 1.00 89.50 92 SER A O 1
ATOM 710 N N . LYS A 1 93 ? 12.093 5.611 -19.635 1.00 92.19 93 LYS A N 1
ATOM 711 C CA . LYS A 1 93 ? 11.558 4.257 -19.423 1.00 92.19 93 LYS A CA 1
ATOM 712 C C . LYS A 1 93 ? 12.146 3.613 -18.171 1.00 92.19 93 LYS A C 1
ATOM 714 O O . LYS A 1 93 ? 11.407 3.071 -17.353 1.00 92.19 93 LYS A O 1
ATOM 719 N N . LYS A 1 94 ? 13.467 3.714 -17.988 1.00 89.31 94 LYS A N 1
ATOM 720 C CA . LYS A 1 94 ? 14.159 3.134 -16.828 1.00 89.31 94 LYS A CA 1
ATOM 721 C C . LYS A 1 94 ? 13.621 3.703 -15.515 1.00 89.31 94 LYS A C 1
ATOM 723 O O . LYS A 1 94 ? 13.330 2.920 -14.617 1.00 89.31 94 LYS A O 1
ATOM 728 N N . ILE A 1 95 ? 13.418 5.020 -15.419 1.00 89.12 95 ILE A N 1
ATOM 729 C CA . ILE A 1 95 ? 12.860 5.675 -14.219 1.00 89.12 95 ILE A CA 1
ATOM 730 C C . ILE A 1 95 ? 11.465 5.126 -13.883 1.00 89.12 95 ILE A C 1
ATOM 732 O O . ILE A 1 95 ? 11.219 4.725 -12.745 1.00 89.12 95 ILE A O 1
ATOM 736 N N . PHE A 1 96 ? 10.570 5.025 -14.869 1.00 92.38 96 PHE A N 1
ATOM 737 C CA . PHE A 1 96 ? 9.234 4.458 -14.646 1.00 92.38 96 PHE A CA 1
ATOM 738 C C . PHE A 1 96 ? 9.277 2.968 -14.270 1.00 92.38 96 PHE A C 1
ATOM 740 O O . PHE A 1 96 ? 8.467 2.502 -13.464 1.00 92.38 96 PHE A O 1
ATOM 747 N N . MET A 1 97 ? 10.245 2.212 -14.795 1.00 91.25 97 MET A N 1
ATOM 748 C CA . MET A 1 97 ? 10.458 0.809 -14.420 1.00 91.25 97 MET A CA 1
ATOM 749 C C . MET A 1 97 ? 10.985 0.639 -13.003 1.00 91.25 97 MET A C 1
ATOM 751 O O . MET A 1 97 ? 10.540 -0.272 -12.306 1.00 91.25 97 MET A O 1
ATOM 755 N N . PHE A 1 98 ? 11.839 1.545 -12.533 1.00 89.56 98 PHE A N 1
ATOM 756 C CA . PHE A 1 98 ? 12.211 1.598 -11.121 1.00 89.56 98 PHE A CA 1
ATOM 757 C C . PHE A 1 98 ? 10.999 1.833 -10.225 1.00 89.56 98 PHE A C 1
ATOM 759 O O . PHE A 1 98 ? 10.782 1.077 -9.279 1.00 89.56 98 PHE A O 1
ATOM 766 N N . GLN A 1 99 ? 10.188 2.844 -10.544 1.00 90.12 99 GLN A N 1
ATOM 767 C CA . GLN A 1 99 ? 8.981 3.153 -9.778 1.00 90.12 99 GLN A CA 1
ATOM 768 C C . GLN A 1 99 ? 8.004 1.971 -9.758 1.00 90.12 99 GLN A C 1
ATOM 770 O O . GLN A 1 99 ? 7.445 1.646 -8.712 1.00 90.12 99 GLN A O 1
ATOM 775 N N . THR A 1 100 ? 7.843 1.296 -10.899 1.00 93.06 100 THR A N 1
ATOM 776 C CA . THR A 1 100 ? 7.029 0.081 -11.006 1.00 93.06 100 THR A CA 1
ATOM 777 C C . THR A 1 100 ? 7.551 -1.012 -10.079 1.00 93.06 100 THR A C 1
ATOM 779 O O . THR A 1 100 ? 6.786 -1.551 -9.283 1.00 93.06 100 THR A O 1
ATOM 782 N N . LEU A 1 101 ? 8.847 -1.338 -10.147 1.00 90.50 101 LEU A N 1
ATOM 783 C CA . LEU A 1 101 ? 9.396 -2.448 -9.371 1.00 90.50 101 LEU A CA 1
ATOM 784 C C . LEU A 1 101 ? 9.263 -2.196 -7.867 1.00 90.50 101 LEU A C 1
ATOM 786 O O . LEU A 1 101 ? 8.782 -3.065 -7.143 1.00 90.50 101 LEU A O 1
ATOM 790 N N . PHE A 1 102 ? 9.639 -1.003 -7.401 1.00 87.88 102 PHE A N 1
ATOM 791 C CA . PHE A 1 102 ? 9.542 -0.673 -5.980 1.00 87.88 102 PHE A CA 1
ATOM 792 C C . PHE A 1 102 ? 8.097 -0.624 -5.498 1.00 87.88 102 PHE A C 1
ATOM 794 O O . PHE A 1 102 ? 7.802 -1.172 -4.439 1.00 87.88 102 PHE A O 1
ATOM 801 N N . GLY A 1 103 ? 7.185 -0.053 -6.288 1.00 91.44 103 GLY A N 1
ATOM 802 C CA . GLY A 1 103 ? 5.768 -0.030 -5.939 1.00 91.44 103 GLY A CA 1
ATOM 803 C C . GLY A 1 103 ? 5.168 -1.436 -5.817 1.00 91.44 103 GLY A C 1
ATOM 804 O O . GLY A 1 103 ? 4.456 -1.705 -4.850 1.00 91.44 103 GLY A O 1
ATOM 805 N N . VAL A 1 104 ? 5.514 -2.360 -6.725 1.00 93.81 104 VAL A N 1
ATOM 806 C CA . VAL A 1 104 ? 5.082 -3.769 -6.638 1.00 93.81 104 VAL A CA 1
ATOM 807 C C . VAL A 1 104 ? 5.689 -4.463 -5.419 1.00 93.81 104 VAL A C 1
ATOM 809 O O . VAL A 1 104 ? 4.957 -5.098 -4.663 1.00 93.81 104 VAL A O 1
ATOM 812 N N . ILE A 1 105 ? 7.004 -4.337 -5.202 1.00 91.69 105 ILE A N 1
ATOM 813 C CA . ILE A 1 105 ? 7.694 -4.969 -4.065 1.00 91.69 105 ILE A CA 1
ATOM 814 C C . ILE A 1 105 ? 7.056 -4.534 -2.748 1.00 91.69 105 ILE A C 1
ATOM 816 O O . ILE A 1 105 ? 6.757 -5.374 -1.906 1.00 91.69 105 ILE A O 1
ATOM 820 N N . VAL A 1 106 ? 6.820 -3.236 -2.579 1.00 91.50 106 VAL A N 1
ATOM 821 C CA . VAL A 1 106 ? 6.253 -2.671 -1.352 1.00 91.50 106 VAL A CA 1
ATOM 822 C C . VAL A 1 106 ? 4.817 -3.136 -1.152 1.00 91.50 106 VAL A C 1
ATOM 824 O O . VAL A 1 106 ? 4.477 -3.593 -0.061 1.00 91.50 106 VAL A O 1
ATOM 827 N N . ALA A 1 107 ? 3.987 -3.072 -2.195 1.00 95.75 107 ALA A N 1
ATOM 828 C CA . ALA A 1 107 ? 2.600 -3.510 -2.109 1.00 95.75 107 ALA A CA 1
ATOM 829 C C . ALA A 1 107 ? 2.498 -4.989 -1.702 1.00 95.75 107 ALA A C 1
ATOM 831 O O . ALA A 1 107 ? 1.726 -5.331 -0.807 1.00 95.75 107 ALA A O 1
ATOM 832 N N . LEU A 1 108 ? 3.317 -5.855 -2.308 1.00 95.81 108 LEU A N 1
ATOM 833 C CA . LEU A 1 108 ? 3.352 -7.281 -1.982 1.00 95.81 108 LEU A CA 1
ATOM 834 C C . LEU A 1 108 ? 3.956 -7.554 -0.603 1.00 95.81 108 LEU A C 1
ATOM 836 O O . LEU A 1 108 ? 3.441 -8.405 0.118 1.00 95.81 108 LEU A O 1
ATOM 840 N N . LEU A 1 109 ? 5.011 -6.834 -0.218 1.00 95.00 109 LEU A N 1
ATOM 841 C CA . LEU A 1 109 ? 5.647 -6.970 1.091 1.00 95.00 109 LEU A CA 1
ATOM 842 C C . LEU A 1 109 ? 4.658 -6.659 2.215 1.00 95.00 109 LEU A C 1
ATOM 844 O O . LEU A 1 109 ? 4.509 -7.456 3.136 1.00 95.00 109 LEU A O 1
ATOM 848 N N . PHE A 1 110 ? 3.961 -5.527 2.136 1.00 96.62 110 PHE A N 1
ATOM 849 C CA . PHE A 1 110 ? 3.010 -5.137 3.174 1.00 96.62 110 PHE A CA 1
ATOM 850 C C . PHE A 1 110 ? 1.746 -5.996 3.176 1.00 96.62 110 PHE A C 1
ATOM 852 O O . PHE A 1 110 ? 1.238 -6.319 4.249 1.00 96.62 110 PHE A O 1
ATOM 859 N N . LEU A 1 111 ? 1.280 -6.444 2.006 1.00 96.81 111 LEU A N 1
ATOM 860 C CA . LEU A 1 111 ? 0.204 -7.430 1.930 1.00 96.81 111 LEU A CA 1
ATOM 861 C C . LEU A 1 111 ? 0.618 -8.756 2.589 1.00 96.81 111 LEU A C 1
ATOM 863 O O . LEU A 1 111 ? -0.153 -9.335 3.352 1.00 96.81 111 LEU A O 1
ATOM 867 N N . PHE A 1 112 ? 1.844 -9.218 2.339 1.00 96.69 112 PHE A N 1
ATOM 868 C CA . PHE A 1 112 ? 2.391 -10.416 2.970 1.00 96.69 112 PHE A CA 1
ATOM 869 C C . PHE A 1 112 ? 2.516 -10.254 4.490 1.00 96.69 112 PHE A C 1
ATOM 871 O O . PHE A 1 112 ? 2.058 -11.127 5.225 1.00 96.69 112 PHE A O 1
ATOM 878 N N . ILE A 1 113 ? 3.065 -9.129 4.964 1.00 96.19 113 ILE A N 1
ATOM 879 C CA . ILE A 1 113 ? 3.157 -8.811 6.398 1.00 96.19 113 ILE A CA 1
ATOM 880 C C . ILE A 1 113 ? 1.767 -8.815 7.036 1.00 96.19 113 ILE A C 1
ATOM 882 O O . ILE A 1 113 ? 1.595 -9.423 8.086 1.00 96.19 113 ILE A O 1
ATOM 886 N N . TYR A 1 114 ? 0.762 -8.219 6.393 1.00 96.19 114 TYR A N 1
ATOM 887 C CA . TYR A 1 114 ? -0.610 -8.229 6.900 1.00 96.19 114 TYR A CA 1
ATOM 888 C C . TYR A 1 114 ? -1.158 -9.649 7.093 1.00 96.19 114 TYR A C 1
ATOM 890 O O . TYR A 1 114 ? -1.720 -9.960 8.146 1.00 96.19 114 TYR A O 1
ATOM 898 N N . TYR A 1 115 ? -0.981 -10.529 6.102 1.00 96.19 115 TYR A N 1
ATOM 899 C CA . TYR A 1 115 ? -1.416 -11.923 6.223 1.00 96.19 115 TYR A CA 1
ATOM 900 C C . TYR A 1 115 ? -0.638 -12.676 7.295 1.00 96.19 115 TYR A C 1
ATOM 902 O O . TYR A 1 115 ? -1.235 -13.431 8.061 1.00 96.19 115 TYR A O 1
ATOM 910 N N . LEU A 1 116 ? 0.671 -12.445 7.377 1.00 97.06 116 LEU A N 1
ATOM 911 C CA . LEU A 1 116 ? 1.528 -13.054 8.384 1.00 97.06 116 LEU A CA 1
ATOM 912 C C . LEU A 1 116 ? 1.110 -12.630 9.799 1.00 97.06 116 LEU A C 1
ATOM 914 O O . LEU A 1 116 ? 0.933 -13.480 10.663 1.00 97.06 116 LEU A O 1
ATOM 918 N N . GLU A 1 117 ? 0.891 -11.337 10.033 1.00 96.50 117 GLU A N 1
ATOM 919 C CA . GLU A 1 117 ? 0.430 -10.814 11.323 1.00 96.50 117 GLU A CA 1
ATOM 920 C C . GLU A 1 117 ? -0.969 -11.306 11.687 1.00 96.50 117 GLU A C 1
ATOM 922 O O . GLU A 1 117 ? -1.231 -11.578 12.855 1.00 96.50 117 GLU A O 1
ATOM 927 N N . THR A 1 118 ? -1.861 -11.433 10.702 1.00 93.81 118 THR A N 1
ATOM 928 C CA . THR A 1 118 ? -3.213 -11.971 10.909 1.00 93.81 118 THR A CA 1
ATOM 929 C C . THR A 1 118 ? -3.159 -13.454 11.268 1.00 93.81 118 THR A C 1
ATOM 931 O O . THR A 1 118 ? -3.856 -13.887 12.181 1.00 93.81 118 THR A O 1
ATOM 934 N N . PHE A 1 119 ? -2.298 -14.228 10.602 1.00 95.38 119 PHE A N 1
ATOM 935 C CA . PHE A 1 119 ? -2.084 -15.644 10.898 1.00 95.38 119 PHE A CA 1
ATOM 936 C C . PHE A 1 119 ? -1.445 -15.863 12.278 1.00 95.38 119 PHE A C 1
ATOM 938 O O . PHE A 1 119 ? -1.833 -16.779 12.998 1.00 95.38 119 PHE A O 1
ATOM 945 N N . LEU A 1 120 ? -0.486 -15.014 12.660 1.00 95.62 120 LEU A N 1
ATOM 946 C CA . LEU A 1 120 ? 0.204 -15.082 13.953 1.00 95.62 120 LEU A CA 1
ATOM 947 C C . LEU A 1 120 ? -0.559 -14.391 15.098 1.00 95.62 120 LEU A C 1
ATOM 949 O O . LEU A 1 120 ? -0.181 -14.546 16.257 1.00 95.62 120 LEU A O 1
ATOM 953 N N . GLY A 1 121 ? -1.596 -13.606 14.793 1.00 94.00 121 GLY A N 1
ATOM 954 C CA . GLY A 1 121 ? -2.354 -12.807 15.762 1.00 94.00 121 GLY A CA 1
ATOM 955 C C . GLY A 1 121 ? -1.589 -11.614 16.357 1.00 94.00 121 GLY A C 1
ATOM 956 O O . GLY A 1 121 ? -1.998 -11.083 17.388 1.00 94.00 121 GLY A O 1
ATOM 957 N N . THR A 1 122 ? -0.469 -11.192 15.759 1.00 89.25 122 THR A N 1
ATOM 958 C CA . THR A 1 122 ? 0.464 -10.221 16.366 1.00 89.25 122 THR A CA 1
ATOM 959 C C . THR A 1 122 ? 0.197 -8.754 16.009 1.00 89.25 122 THR A C 1
ATOM 961 O O . THR A 1 122 ? 0.712 -7.885 16.707 1.00 89.25 122 THR A O 1
ATOM 964 N N . HIS A 1 123 ? -0.630 -8.459 14.994 1.00 94.12 123 HIS A N 1
ATOM 965 C CA . HIS A 1 123 ? -1.110 -7.115 14.590 1.00 94.12 123 HIS A CA 1
ATOM 966 C C . HIS A 1 123 ? -0.109 -5.949 14.788 1.00 94.12 123 HIS A C 1
ATOM 968 O O . HIS A 1 123 ? -0.485 -4.861 15.238 1.00 94.12 123 HIS A O 1
ATOM 974 N N . PHE A 1 124 ? 1.175 -6.166 14.500 1.00 95.00 124 PHE A N 1
ATOM 975 C CA . PHE A 1 124 ? 2.244 -5.255 14.896 1.00 95.00 124 PHE A CA 1
ATOM 976 C C . PHE A 1 124 ? 2.175 -3.928 14.137 1.00 95.00 124 PHE A C 1
ATOM 978 O O . PHE A 1 124 ? 2.172 -2.881 14.786 1.00 95.00 124 PHE A O 1
ATOM 985 N N . VAL A 1 125 ? 2.040 -3.943 12.804 1.00 95.00 125 VAL A N 1
ATOM 986 C CA . VAL A 1 125 ? 1.910 -2.707 12.007 1.00 95.00 125 VAL A CA 1
ATOM 987 C C . VAL A 1 125 ? 0.713 -1.894 12.490 1.00 95.00 125 VAL A C 1
ATOM 989 O O . VAL A 1 125 ? 0.840 -0.697 12.751 1.00 95.00 125 VAL A O 1
ATOM 992 N N . LYS A 1 126 ? -0.434 -2.552 12.688 1.00 95.38 126 LYS A N 1
ATOM 993 C CA . LYS A 1 126 ? -1.644 -1.906 13.202 1.00 95.38 126 LYS A CA 1
ATOM 994 C C . LYS A 1 126 ? -1.376 -1.199 14.535 1.00 95.38 126 LYS A C 1
ATOM 996 O O . LYS A 1 126 ? -1.668 -0.012 14.673 1.00 95.38 126 LYS A O 1
ATOM 1001 N N . ASN A 1 127 ? -0.823 -1.923 15.505 1.00 95.50 127 ASN A N 1
ATOM 1002 C CA . ASN A 1 127 ? -0.607 -1.416 16.859 1.00 95.50 127 ASN A CA 1
ATOM 1003 C C . ASN A 1 127 ? 0.449 -0.305 16.897 1.00 95.50 127 ASN A C 1
ATOM 1005 O O . ASN A 1 127 ? 0.251 0.700 17.580 1.00 95.50 127 ASN A O 1
ATOM 1009 N N . LEU A 1 128 ? 1.531 -0.450 16.127 1.00 95.94 128 LEU A N 1
ATOM 1010 C CA . LEU A 1 128 ? 2.564 0.572 15.985 1.00 95.94 128 LEU A CA 1
ATOM 1011 C C . LEU A 1 128 ? 1.960 1.879 15.473 1.00 95.94 128 LEU A C 1
ATOM 1013 O O . LEU A 1 128 ? 2.109 2.915 16.120 1.00 95.94 128 LEU A O 1
ATOM 1017 N N . ILE A 1 129 ? 1.230 1.837 14.355 1.00 96.88 129 ILE A N 1
ATOM 1018 C CA . ILE A 1 129 ? 0.641 3.050 13.785 1.00 96.88 129 ILE A CA 1
ATOM 1019 C C . ILE A 1 129 ? -0.381 3.669 14.738 1.00 96.88 129 ILE A C 1
ATOM 1021 O O . ILE A 1 129 ? -0.346 4.882 14.941 1.00 96.88 129 ILE A O 1
ATOM 1025 N N . LEU A 1 130 ? -1.247 2.871 15.368 1.00 94.12 130 LEU A N 1
ATOM 1026 C CA . LEU A 1 130 ? -2.216 3.390 16.338 1.00 94.12 130 LEU A CA 1
ATOM 1027 C C . LEU A 1 130 ? -1.526 4.060 17.536 1.00 94.12 130 LEU A C 1
ATOM 1029 O O . LEU A 1 130 ? -1.974 5.119 17.964 1.00 94.12 130 LEU A O 1
ATOM 1033 N N . SER A 1 131 ? -0.407 3.517 18.026 1.00 94.38 131 SER A N 1
ATOM 1034 C CA . SER A 1 131 ? 0.347 4.115 19.141 1.00 94.38 131 SER A CA 1
ATOM 1035 C C . SER A 1 131 ? 0.990 5.468 18.810 1.00 94.38 131 SER A C 1
ATOM 1037 O O . SER A 1 131 ? 1.187 6.292 19.699 1.00 94.38 131 SER A O 1
ATOM 1039 N N . LEU A 1 132 ? 1.292 5.717 17.532 1.00 91.38 132 LEU A N 1
ATOM 1040 C CA . LEU A 1 132 ? 1.900 6.962 17.053 1.00 91.38 132 LEU A CA 1
ATOM 1041 C C . LEU A 1 132 ? 0.857 8.031 16.694 1.00 91.38 132 LEU A C 1
ATOM 1043 O O . LEU A 1 132 ? 1.214 9.142 16.294 1.00 91.38 132 LEU A O 1
ATOM 1047 N N . SER A 1 133 ? -0.433 7.698 16.778 1.00 91.19 133 SER A N 1
ATOM 1048 C CA . SER A 1 133 ? -1.496 8.474 16.148 1.00 91.19 133 SER A CA 1
ATOM 1049 C C . SER A 1 133 ? -2.472 9.053 17.159 1.00 91.19 133 SER A C 1
ATOM 1051 O O . SER A 1 133 ? -2.973 8.369 18.041 1.00 91.19 133 SER A O 1
ATOM 1053 N N . ILE A 1 134 ? -2.769 10.342 16.990 1.00 86.12 134 ILE A N 1
ATOM 1054 C CA . ILE A 1 134 ? -3.657 11.100 17.884 1.00 86.12 134 ILE A CA 1
ATOM 1055 C C . ILE A 1 134 ? -5.048 11.277 17.253 1.00 86.12 134 ILE A C 1
ATOM 1057 O O . ILE A 1 134 ? -6.050 11.383 17.952 1.00 86.12 134 ILE A O 1
ATOM 1061 N N . THR A 1 135 ? -5.129 11.300 15.918 1.00 89.94 135 THR A N 1
ATOM 1062 C CA . THR A 1 135 ? -6.383 11.477 15.169 1.00 89.94 135 THR A CA 1
ATOM 1063 C C . THR A 1 135 ? -6.506 10.446 14.043 1.00 89.94 135 THR A C 1
ATOM 1065 O O . THR A 1 135 ? -5.484 9.922 13.583 1.00 89.94 135 THR A O 1
ATOM 1068 N N . PRO A 1 136 ? -7.723 10.169 13.530 1.00 86.50 136 PRO A N 1
ATOM 1069 C CA . PRO A 1 136 ? -7.902 9.252 12.403 1.00 86.50 136 PRO A CA 1
ATOM 1070 C C . PRO A 1 136 ? -7.109 9.669 11.156 1.00 86.50 136 PRO A C 1
ATOM 1072 O O . PRO A 1 136 ? -6.451 8.844 10.529 1.00 86.50 136 PRO A O 1
ATOM 1075 N N . ALA A 1 137 ? -7.095 10.967 10.837 1.00 87.25 137 ALA A N 1
ATOM 1076 C CA . ALA A 1 137 ? -6.322 11.492 9.713 1.00 87.25 137 ALA A CA 1
ATOM 1077 C C . ALA A 1 137 ? -4.809 11.286 9.908 1.00 87.25 137 ALA A C 1
ATOM 1079 O O . ALA A 1 137 ? -4.129 10.835 8.987 1.00 87.25 137 ALA A O 1
ATOM 1080 N N . MET A 1 138 ? -4.292 11.541 11.119 1.00 89.88 138 MET A N 1
ATOM 1081 C CA . MET A 1 138 ? -2.886 11.272 11.446 1.00 89.88 138 MET A CA 1
ATOM 1082 C C . MET A 1 138 ? -2.559 9.779 11.406 1.00 89.88 138 MET A C 1
ATOM 1084 O O . MET A 1 138 ? -1.458 9.425 11.014 1.00 89.88 138 MET A O 1
ATOM 1088 N N . THR A 1 139 ? -3.510 8.904 11.740 1.00 94.62 139 THR A N 1
ATOM 1089 C CA . THR A 1 139 ? -3.332 7.443 11.657 1.00 94.62 139 THR A CA 1
ATOM 1090 C C . THR A 1 139 ? -3.037 7.004 10.232 1.00 94.62 139 THR A C 1
ATOM 1092 O O . THR A 1 139 ? -2.076 6.279 9.979 1.00 94.62 139 THR A O 1
ATOM 1095 N N . VAL A 1 140 ? -3.826 7.499 9.282 1.00 92.94 140 VAL A N 1
ATOM 1096 C CA . VAL A 1 140 ? -3.606 7.219 7.864 1.00 92.94 140 VAL A CA 1
ATOM 1097 C C . VAL A 1 140 ? -2.287 7.816 7.384 1.00 92.94 140 VAL A C 1
ATOM 1099 O O . VAL A 1 140 ? -1.517 7.137 6.709 1.00 92.94 140 VAL A O 1
ATOM 1102 N N . LEU A 1 141 ? -2.013 9.074 7.737 1.00 92.31 141 LEU A N 1
ATOM 1103 C CA . LEU A 1 141 ? -0.784 9.749 7.330 1.00 92.31 141 LEU A CA 1
ATOM 1104 C C . LEU A 1 141 ? 0.459 9.025 7.860 1.00 92.31 141 LEU A C 1
ATOM 1106 O O . LEU A 1 141 ? 1.393 8.788 7.102 1.00 92.31 141 LEU A O 1
ATOM 1110 N N . ASN A 1 142 ? 0.452 8.627 9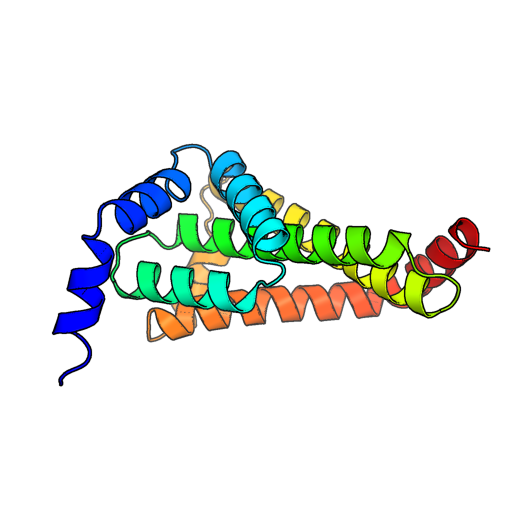.131 1.00 95.00 142 ASN A N 1
ATOM 1111 C CA . ASN A 1 142 ? 1.538 7.879 9.756 1.00 95.00 142 ASN A CA 1
ATOM 1112 C C . ASN A 1 142 ? 1.751 6.525 9.078 1.00 95.00 142 ASN A C 1
ATOM 1114 O O . ASN A 1 142 ? 2.896 6.135 8.872 1.00 95.00 142 ASN A O 1
ATOM 1118 N N . LEU A 1 143 ? 0.678 5.830 8.683 1.00 96.00 143 LEU A N 1
ATOM 1119 C CA . LEU A 1 143 ? 0.792 4.594 7.911 1.00 96.00 143 LEU A CA 1
ATOM 1120 C C . LEU A 1 143 ? 1.463 4.830 6.553 1.00 96.00 143 LEU A C 1
ATOM 1122 O O . LEU A 1 143 ? 2.376 4.092 6.193 1.00 96.00 143 LEU A O 1
ATOM 1126 N N . ILE A 1 144 ? 1.050 5.868 5.820 1.00 93.94 144 ILE A N 1
ATOM 1127 C CA . ILE A 1 144 ? 1.661 6.223 4.530 1.00 93.94 144 ILE A CA 1
ATOM 1128 C C . ILE A 1 144 ? 3.141 6.548 4.730 1.00 93.94 144 ILE A C 1
ATOM 1130 O O . ILE A 1 144 ? 3.987 5.962 4.066 1.00 93.94 144 ILE A O 1
ATOM 1134 N N . LEU A 1 145 ? 3.469 7.429 5.677 1.00 94.69 145 LEU A N 1
ATOM 1135 C CA . LEU A 1 145 ? 4.852 7.817 5.959 1.00 94.69 145 LEU A CA 1
ATOM 1136 C C . LEU A 1 145 ? 5.712 6.625 6.388 1.00 94.69 145 LEU A C 1
ATOM 1138 O O . LEU A 1 145 ? 6.862 6.520 5.970 1.00 94.69 145 LEU A O 1
ATOM 1142 N N . PHE A 1 146 ? 5.157 5.714 7.186 1.00 95.75 146 PHE A N 1
ATOM 1143 C CA . PHE A 1 146 ? 5.836 4.486 7.582 1.00 95.75 146 PHE A CA 1
ATOM 1144 C C . PHE A 1 146 ? 6.166 3.611 6.370 1.00 95.75 146 PHE A C 1
ATOM 1146 O O . PHE A 1 146 ? 7.309 3.179 6.221 1.00 95.75 146 PHE A O 1
ATOM 1153 N N . ILE A 1 147 ? 5.201 3.398 5.472 1.00 94.44 147 ILE A N 1
ATOM 1154 C CA . ILE A 1 147 ? 5.424 2.641 4.236 1.00 94.44 147 ILE A CA 1
ATOM 1155 C C . ILE A 1 147 ? 6.464 3.346 3.361 1.00 94.44 147 ILE A C 1
ATOM 1157 O O . ILE A 1 147 ? 7.417 2.701 2.934 1.00 94.44 147 ILE A O 1
ATOM 1161 N N . GLU A 1 148 ? 6.337 4.657 3.144 1.00 93.25 148 GLU A N 1
ATOM 1162 C CA . GLU A 1 148 ? 7.263 5.451 2.322 1.00 93.25 148 GLU A CA 1
ATOM 1163 C C . GLU A 1 148 ? 8.693 5.454 2.881 1.00 93.25 148 GLU A C 1
ATOM 1165 O O . GLU A 1 148 ? 9.659 5.377 2.123 1.00 93.25 148 GLU A O 1
ATOM 1170 N N . MET A 1 149 ? 8.862 5.452 4.204 1.00 94.56 149 MET A N 1
ATOM 1171 C CA . MET A 1 149 ? 10.175 5.307 4.838 1.00 94.56 149 MET A CA 1
ATOM 1172 C C . MET A 1 149 ? 10.806 3.940 4.531 1.00 94.56 149 MET A C 1
ATOM 1174 O O . MET A 1 149 ? 12.004 3.851 4.237 1.00 94.56 149 MET A O 1
ATOM 1178 N N . ILE A 1 150 ? 10.009 2.868 4.559 1.00 91.88 150 ILE A N 1
ATOM 1179 C CA . ILE A 1 150 ? 10.463 1.525 4.183 1.00 91.88 150 ILE A CA 1
ATOM 1180 C C . ILE A 1 150 ? 10.774 1.467 2.683 1.00 91.88 150 ILE A C 1
ATOM 1182 O O . ILE A 1 150 ? 11.831 0.958 2.307 1.00 91.88 150 ILE A O 1
ATOM 1186 N N . VAL A 1 151 ? 9.921 2.048 1.832 1.00 89.81 151 VAL A N 1
ATOM 1187 C CA . VAL A 1 151 ? 10.148 2.154 0.381 1.00 89.81 151 VAL A CA 1
ATOM 1188 C C . VAL A 1 151 ? 11.468 2.855 0.104 1.00 89.81 151 VAL A C 1
ATOM 1190 O O . VAL A 1 151 ? 12.289 2.322 -0.641 1.00 89.81 151 VAL A O 1
ATOM 1193 N N . ALA A 1 152 ? 11.697 4.021 0.709 1.00 90.81 152 ALA A N 1
ATOM 1194 C CA . ALA A 1 152 ? 12.913 4.801 0.528 1.00 90.81 152 ALA A CA 1
ATOM 1195 C C . ALA A 1 152 ? 14.150 3.995 0.938 1.00 90.81 152 ALA A C 1
ATOM 1197 O O . ALA A 1 152 ? 15.121 3.925 0.185 1.00 90.81 152 ALA A O 1
ATOM 1198 N N . THR A 1 153 ? 14.081 3.315 2.084 1.00 91.00 153 THR A N 1
ATOM 1199 C CA . THR A 1 153 ? 15.174 2.477 2.592 1.00 91.00 153 THR A CA 1
ATOM 1200 C C . THR A 1 153 ? 15.488 1.322 1.638 1.00 91.00 153 THR A C 1
ATOM 1202 O O . THR A 1 153 ? 16.634 1.161 1.211 1.00 91.00 153 THR A O 1
ATOM 1205 N N . ILE A 1 154 ? 14.472 0.550 1.238 1.00 87.94 154 ILE A N 1
ATOM 1206 C CA . ILE A 1 154 ? 14.614 -0.556 0.277 1.00 87.94 154 ILE A CA 1
ATOM 1207 C C . ILE A 1 154 ? 15.153 -0.032 -1.059 1.00 87.94 154 ILE A C 1
ATOM 1209 O O . ILE A 1 154 ? 16.052 -0.634 -1.650 1.00 87.94 154 ILE A O 1
ATOM 1213 N N . SER A 1 155 ? 14.652 1.116 -1.513 1.00 85.88 155 SER A N 1
ATOM 1214 C CA . SER A 1 155 ? 15.053 1.723 -2.781 1.00 85.88 155 SER A CA 1
ATOM 1215 C C . SER A 1 155 ? 16.511 2.151 -2.779 1.00 85.88 155 SER A C 1
ATOM 1217 O O . SER A 1 155 ? 17.230 1.886 -3.743 1.00 85.88 155 SER A O 1
ATOM 1219 N N . MET A 1 156 ? 16.981 2.753 -1.687 1.00 88.25 156 MET A N 1
ATOM 1220 C CA . MET A 1 156 ? 18.383 3.131 -1.531 1.00 88.25 156 MET A CA 1
ATOM 1221 C C . MET A 1 156 ? 19.297 1.902 -1.532 1.00 88.25 156 MET A C 1
ATOM 1223 O O . MET A 1 156 ? 20.278 1.880 -2.282 1.00 88.25 156 MET A O 1
ATOM 1227 N N . LEU A 1 157 ? 18.950 0.862 -0.767 1.00 88.00 157 LEU A N 1
ATOM 1228 C CA . LEU A 1 157 ? 19.747 -0.365 -0.657 1.00 88.00 157 LEU A CA 1
ATOM 1229 C C . LEU A 1 157 ? 19.824 -1.141 -1.978 1.00 88.00 157 LEU A C 1
ATOM 1231 O O . LEU A 1 157 ? 20.885 -1.655 -2.336 1.00 88.00 157 LEU A O 1
ATOM 1235 N N . LEU A 1 158 ? 18.721 -1.202 -2.725 1.00 85.25 158 LEU A N 1
ATOM 1236 C CA . LEU A 1 158 ? 18.630 -1.991 -3.954 1.00 85.25 158 LEU A CA 1
ATOM 1237 C C . LEU A 1 158 ? 18.870 -1.178 -5.237 1.00 85.25 158 LEU A C 1
ATOM 1239 O O . LEU A 1 158 ? 18.859 -1.741 -6.331 1.00 85.25 158 LEU A O 1
ATOM 1243 N N . SER A 1 159 ? 19.138 0.124 -5.129 1.00 81.50 159 SER A N 1
ATOM 1244 C CA . SER A 1 159 ? 19.339 1.028 -6.273 1.00 81.50 159 SER A CA 1
ATOM 1245 C C . SER A 1 159 ? 20.387 0.526 -7.279 1.00 81.50 159 SER A C 1
ATOM 1247 O O . SER A 1 159 ? 20.125 0.491 -8.482 1.00 81.50 159 SER A O 1
ATOM 1249 N N . LYS A 1 160 ? 21.560 0.091 -6.800 1.00 84.12 160 LYS A N 1
ATOM 1250 C CA . LYS A 1 160 ? 22.664 -0.427 -7.630 1.00 84.12 160 LYS A CA 1
ATOM 1251 C C . LYS A 1 160 ? 22.344 -1.761 -8.325 1.00 84.12 160 LYS A C 1
ATOM 1253 O O . LYS A 1 160 ? 22.511 -1.835 -9.542 1.00 84.12 160 LYS A O 1
ATOM 1258 N N . PRO A 1 161 ? 21.901 -2.824 -7.622 1.00 83.75 161 PRO A N 1
ATOM 1259 C CA . PRO A 1 161 ? 21.574 -4.078 -8.293 1.00 83.75 161 PRO A CA 1
ATOM 1260 C C . PRO A 1 161 ? 20.403 -3.912 -9.269 1.00 83.75 161 PRO A C 1
ATOM 1262 O O . PRO A 1 161 ? 20.500 -4.391 -10.402 1.00 83.75 161 PRO A O 1
ATOM 1265 N N . LEU A 1 162 ? 19.352 -3.163 -8.907 1.00 79.19 162 LEU A N 1
ATOM 1266 C CA . LEU A 1 162 ? 18.241 -2.909 -9.830 1.00 79.19 162 LEU A CA 1
ATOM 1267 C C . LEU A 1 162 ? 18.684 -2.131 -11.071 1.00 79.19 162 LEU A C 1
ATOM 1269 O O . LEU A 1 162 ? 18.249 -2.471 -12.168 1.00 79.19 162 LEU A O 1
ATOM 1273 N N . SER A 1 163 ? 19.532 -1.104 -10.932 1.00 79.31 163 SER A N 1
ATOM 1274 C CA . SER A 1 163 ? 19.973 -0.306 -12.087 1.00 79.31 163 SER A CA 1
ATOM 1275 C C . SER A 1 163 ? 20.704 -1.150 -13.116 1.00 79.31 163 SER A C 1
ATOM 1277 O O . SER A 1 163 ? 20.471 -1.005 -14.321 1.00 79.31 163 SER A O 1
ATOM 1279 N N . SER A 1 164 ? 21.527 -2.083 -12.637 1.00 82.38 164 SER A N 1
ATOM 1280 C CA . SER A 1 164 ? 22.228 -3.036 -13.487 1.00 82.38 164 SER A CA 1
ATOM 1281 C C . SER A 1 164 ? 21.263 -3.995 -14.190 1.00 82.38 164 SER A C 1
ATOM 1283 O O . SER A 1 164 ? 21.427 -4.259 -15.380 1.00 82.38 164 SER A O 1
ATOM 1285 N N . TRP A 1 165 ? 20.220 -4.460 -13.497 1.00 82.06 165 TRP A N 1
ATOM 1286 C CA . TRP A 1 165 ? 19.234 -5.389 -14.046 1.00 82.06 165 TRP A CA 1
ATOM 1287 C C . TRP A 1 165 ? 18.318 -4.721 -15.078 1.00 82.06 165 TRP A C 1
ATOM 1289 O O . TRP A 1 165 ? 18.189 -5.211 -16.197 1.00 82.06 165 TRP A O 1
ATOM 1299 N N . ILE A 1 166 ? 17.767 -3.549 -14.751 1.00 80.25 166 ILE A N 1
ATOM 1300 C CA . ILE A 1 166 ? 16.913 -2.762 -15.653 1.00 80.25 166 ILE A CA 1
ATOM 1301 C C . ILE A 1 166 ? 17.692 -2.357 -16.909 1.00 80.25 166 ILE A C 1
ATOM 1303 O O . ILE A 1 166 ? 17.151 -2.387 -18.011 1.00 80.25 166 ILE A O 1
ATOM 1307 N N . THR A 1 167 ? 18.976 -2.013 -16.775 1.00 78.81 167 THR A N 1
ATOM 1308 C CA . THR A 1 167 ? 19.796 -1.654 -17.940 1.00 78.81 167 THR A CA 1
ATOM 1309 C C . THR A 1 167 ? 20.000 -2.830 -18.890 1.00 78.81 167 THR A C 1
ATOM 1311 O O . THR A 1 167 ? 20.001 -2.597 -20.087 1.00 78.81 167 THR A O 1
ATOM 1314 N N . ARG A 1 168 ? 20.095 -4.071 -18.396 1.00 81.88 168 ARG A N 1
ATOM 1315 C CA . ARG A 1 168 ? 20.216 -5.269 -19.249 1.00 81.88 168 ARG A CA 1
ATOM 1316 C C . ARG A 1 168 ? 18.938 -5.614 -20.016 1.00 81.88 168 ARG A C 1
ATOM 1318 O O . ARG A 1 168 ? 19.022 -6.270 -21.042 1.00 81.88 168 ARG A O 1
ATOM 1325 N N . LEU A 1 169 ? 17.771 -5.231 -19.498 1.00 76.75 169 LEU A N 1
ATOM 1326 C CA . LEU A 1 169 ? 16.473 -5.558 -20.101 1.00 76.75 169 LEU A CA 1
ATOM 1327 C C . LEU A 1 169 ? 15.988 -4.525 -21.124 1.00 76.75 169 LEU A C 1
ATOM 1329 O O . LEU A 1 169 ? 15.122 -4.841 -21.933 1.00 76.75 169 LEU A O 1
ATOM 1333 N N . TYR A 1 170 ? 16.502 -3.294 -21.059 1.00 70.00 170 TYR A N 1
ATOM 1334 C CA . TYR A 1 170 ? 16.030 -2.160 -21.864 1.00 70.00 170 TYR A CA 1
ATOM 1335 C C . TYR A 1 170 ? 17.169 -1.432 -22.606 1.00 70.00 170 TYR A C 1
ATOM 1337 O O . TYR A 1 170 ? 17.108 -0.213 -22.788 1.00 70.00 170 TYR A O 1
ATOM 1345 N N . THR A 1 171 ? 18.224 -2.165 -22.967 1.00 58.19 171 THR A N 1
ATOM 1346 C CA . THR A 1 171 ? 19.175 -1.833 -24.050 1.00 58.19 171 THR A CA 1
ATOM 1347 C C . THR A 1 171 ? 18.716 -2.486 -25.336 1.00 58.19 171 THR A C 1
ATOM 1349 O O . THR A 1 171 ? 18.756 -1.794 -26.370 1.00 58.19 171 THR A O 1
#

Foldseek 3Di:
DPPVPVLVVVCPDPVNVVVLCQLAPPDLVSNLQVLLVVCLVVVHLVVLLVSLLSCQQVV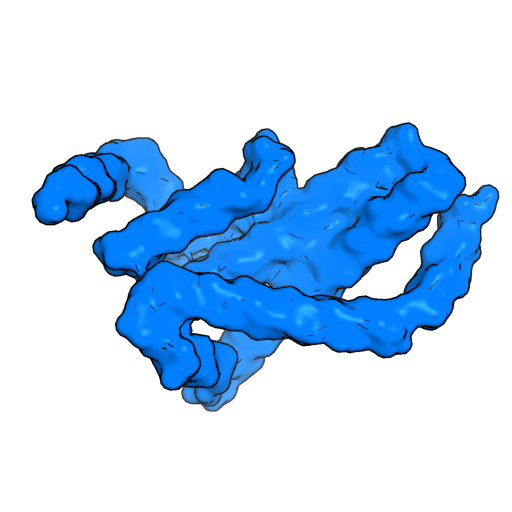VDDVLSLLSNVLSSLQSQLVSLQVVLVPDADPSSLVSPLSNVLSVVLSVVSVVVSVVCVVVVNCPLVVVLVVVDDGSNSSSVSSNVVSVVVSVVVCVVCVVVSSVVSVVVRD

Secondary structure (DSSP, 8-state):
--SHHHHHHHHTSHHHHHHHHHHS-S-HHHHHHHHHHHHHHHT-HHHHHHHHHHHHHTTSS-HHHHHHHHHHHHHHHHHHHHHHHTT--HHHHHHHHHHHHHHHHHHHHHHHHHHHHHHHT--HHHHHHHHT-SSHHHHHHHHHHHHHHHHHHHHHHHHHHHHHHHHHH--

Sequence (171 aa):
MFINSQSGAVVNLPEVQSFIMMLTTANPLLTFFTLAAFVVLVQSAIPMLFIAINLFAQQAIPFEYMMIIIYGIHLGNASRAYIFSMGLEGVSKKIFMFQTLFGVIVALLFLFIYYLETFLGTHFVKNLILSLSITPAMTVLNLILFIEMIVATISMLLSKPLSSWITRLYT

Radius of gyration: 17.48 Å; chains: 1; bounding box: 49×39×44 Å